Protein AF-A0A651GMP8-F1 (afdb_monomer)

Secondary structure (DSSP, 8-state):
--SSHHHHHHHHHTTS--HHHHHHHHHH-----------HHHHHHHHHHHHHHH---EE-----SSHHHHHHHHHHHHHHHHTS-TT-GGGGEEEEEEEGGG-S--SSHHHHHHSEEEEEEE-SS---

Solvent-accessible surface area (backbone atoms only — not comparable to full-atom values): 7621 Å² total; per-residue (Å²): 133,80,80,68,58,62,58,53,58,54,56,63,62,68,76,77,65,57,79,65,54,57,55,52,50,60,70,70,67,60,71,78,68,82,72,70,85,68,56,65,63,60,54,45,51,53,51,33,50,53,18,40,73,74,55,48,71,46,60,49,82,52,77,61,94,42,73,65,55,50,51,52,51,40,49,53,50,45,52,60,39,53,72,44,64,97,84,42,60,45,29,22,39,44,65,44,78,47,34,72,90,73,56,86,77,66,86,33,69,33,17,63,75,71,45,38,32,46,30,31,42,55,49,95,58,71,78,100

pLDDT: mean 82.98, std 19.85, range [44.12, 98.5]

Sequence (128 aa):
VALRDGLLDAIARLHSDTPGDYLASLRTQHPPAPAVPSDPLALGLELAAATADDRQQRALEYAAASLEELQELRKQLRDALADSQASSPLLHVRPWIWTHKTGGRPMTSAGAETGAEIRFSRYRKALY

Radius of gyration: 23.72 Å; Cα contacts (8 Å, |Δi|>4): 158; chains: 1; bounding box: 36×61×61 Å

Mean predicted aligned error: 12.74 Å

Foldseek 3Di:
DPPPVVVVVVVVVVPPDDPVVVVVVVVVPDPPDPPPPPPQLVVLVVQLLVCLVPQDKDWGQDQDPDPVVVVVSQVSNVVVLVPDDPPDSSLQKHWDKAFVVNDDDDPYPSCVVVRITIMIGGHPDGND

Structure (mmCIF, N/CA/C/O backbone):
data_AF-A0A651GMP8-F1
#
_entry.id   AF-A0A651GMP8-F1
#
loop_
_atom_site.group_PDB
_atom_site.id
_atom_site.type_symbol
_atom_site.label_atom_id
_atom_site.label_alt_id
_atom_site.label_comp_id
_atom_site.label_asym_id
_atom_site.label_entity_id
_atom_site.label_seq_id
_atom_site.pdbx_PDB_ins_code
_atom_site.Cartn_x
_atom_site.Cartn_y
_atom_site.Cartn_z
_atom_site.occupancy
_atom_site.B_iso_or_equiv
_atom_site.auth_seq_id
_atom_site.auth_comp_id
_atom_site.auth_asym_id
_atom_site.auth_atom_id
_atom_site.pdbx_PDB_model_num
ATOM 1 N N . VAL A 1 1 ? -14.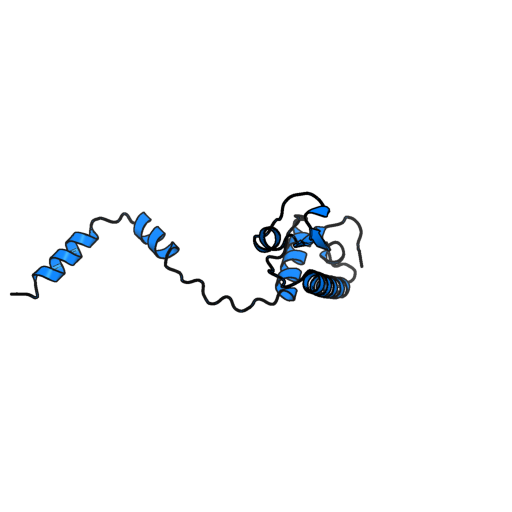915 -50.921 44.799 1.00 57.31 1 VAL A N 1
ATOM 2 C CA . VAL A 1 1 ? -16.182 -50.898 44.028 1.00 57.31 1 VAL A CA 1
ATOM 3 C C . VAL A 1 1 ? -16.395 -49.588 43.252 1.00 57.31 1 VAL A C 1
ATOM 5 O O . VAL A 1 1 ? -17.121 -49.630 42.285 1.00 57.31 1 VAL A O 1
ATOM 8 N N . ALA A 1 2 ? -15.693 -48.476 43.524 1.00 55.06 2 ALA A N 1
ATOM 9 C CA . ALA A 1 2 ? -15.927 -47.202 42.810 1.00 55.06 2 ALA A CA 1
ATOM 10 C C . ALA A 1 2 ? -15.030 -46.907 41.578 1.00 55.06 2 ALA A C 1
ATOM 12 O O . ALA A 1 2 ? -15.228 -45.903 40.908 1.00 55.06 2 ALA A O 1
ATOM 13 N N . LEU A 1 3 ? -14.028 -47.742 41.269 1.00 48.19 3 LEU A N 1
ATOM 14 C CA . LEU A 1 3 ? -13.032 -47.445 40.217 1.00 48.19 3 LEU A CA 1
ATOM 15 C C . LEU A 1 3 ? -13.336 -48.094 38.856 1.00 48.19 3 LEU A C 1
ATOM 17 O O . LEU A 1 3 ? -12.638 -47.834 37.882 1.00 48.19 3 LEU A O 1
ATOM 21 N N 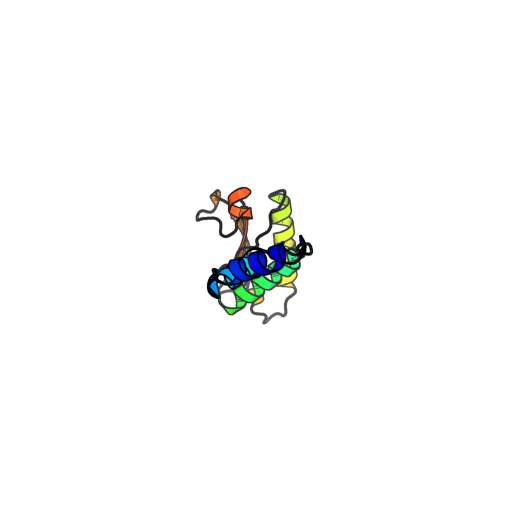. ARG A 1 4 ? -14.357 -48.956 38.788 1.00 45.91 4 ARG A N 1
ATOM 22 C CA . ARG A 1 4 ? -14.690 -49.732 37.583 1.00 45.91 4 ARG A CA 1
ATOM 23 C C . ARG A 1 4 ? -15.811 -49.102 36.748 1.00 45.91 4 ARG A C 1
ATOM 25 O O . ARG A 1 4 ? -15.876 -49.368 35.553 1.00 45.91 4 ARG A O 1
ATOM 32 N N . ASP A 1 5 ? -16.608 -48.220 37.350 1.00 51.41 5 ASP A N 1
ATOM 33 C CA . ASP A 1 5 ? -17.773 -47.608 36.698 1.00 51.41 5 ASP A CA 1
ATOM 34 C C . ASP A 1 5 ? -17.396 -46.399 35.826 1.00 51.41 5 ASP A C 1
ATOM 36 O O . ASP A 1 5 ? -17.966 -46.211 34.757 1.00 51.41 5 ASP A O 1
ATOM 40 N N . GLY A 1 6 ? -16.359 -45.634 36.191 1.00 48.09 6 GLY A N 1
ATOM 41 C CA . GLY A 1 6 ? -15.928 -44.468 35.402 1.00 48.09 6 GLY A CA 1
ATOM 42 C C . GLY A 1 6 ? -15.267 -44.812 34.059 1.00 48.09 6 GLY A C 1
ATOM 43 O O . GLY A 1 6 ? -15.346 -44.033 33.112 1.00 48.09 6 GLY A O 1
ATOM 44 N N . LEU A 1 7 ? -14.636 -45.987 33.949 1.00 50.16 7 LEU A N 1
ATOM 45 C CA . LEU A 1 7 ? -13.969 -46.420 32.715 1.00 50.16 7 LEU A CA 1
ATOM 46 C C . LEU A 1 7 ? -14.979 -46.898 31.660 1.00 50.16 7 LEU A C 1
ATOM 48 O O . LEU A 1 7 ? -14.789 -46.652 30.472 1.00 50.16 7 LEU A O 1
ATOM 52 N N . LEU A 1 8 ? -16.067 -47.546 32.086 1.00 50.53 8 LEU A N 1
ATOM 53 C CA . LEU A 1 8 ? -17.131 -47.985 31.180 1.00 50.53 8 LEU A CA 1
ATOM 54 C C . LEU A 1 8 ? -17.975 -46.802 30.684 1.00 50.53 8 LEU A C 1
ATOM 56 O O . LEU A 1 8 ? -18.337 -46.779 29.510 1.00 50.53 8 LEU A O 1
ATOM 60 N N . ASP A 1 9 ? -18.179 -45.780 31.520 1.00 49.91 9 ASP A N 1
ATOM 61 C CA . ASP A 1 9 ? -18.858 -44.535 31.130 1.00 49.91 9 ASP A CA 1
ATOM 62 C C . ASP A 1 9 ? -18.030 -43.712 30.116 1.00 49.91 9 ASP A C 1
ATOM 64 O O . ASP A 1 9 ? -18.572 -43.087 29.203 1.00 49.91 9 ASP A O 1
ATOM 68 N N . ALA A 1 10 ? -16.694 -43.773 30.208 1.00 48.97 10 ALA A N 1
ATOM 69 C CA . ALA A 1 10 ? -15.785 -43.168 29.233 1.00 48.97 10 ALA A CA 1
ATOM 70 C C . ALA A 1 10 ? -15.769 -43.916 27.883 1.00 48.97 10 ALA A C 1
ATOM 72 O O . ALA A 1 10 ? -15.716 -43.284 26.830 1.00 48.97 10 ALA A O 1
ATOM 73 N N . ILE A 1 11 ? -15.866 -45.251 27.897 1.00 51.56 11 ILE A N 1
ATOM 74 C CA . ILE A 1 11 ? -15.925 -46.078 26.676 1.00 51.56 11 ILE A CA 1
ATOM 75 C C . ILE A 1 11 ? -17.293 -45.952 25.980 1.00 51.56 11 ILE A C 1
ATOM 77 O O . ILE A 1 11 ? -17.359 -45.967 24.750 1.00 51.56 11 ILE A O 1
ATOM 81 N N . ALA A 1 12 ? -18.377 -45.761 26.739 1.00 49.97 12 ALA A N 1
ATOM 82 C CA . ALA A 1 12 ? -19.710 -45.515 26.187 1.00 49.97 12 ALA A CA 1
ATOM 83 C C . AL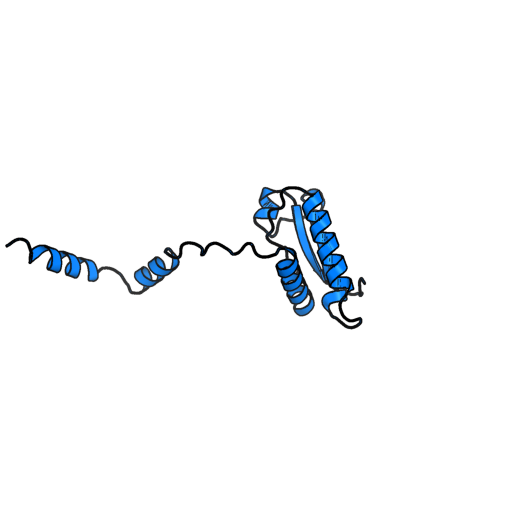A A 1 12 ? -19.804 -44.167 25.443 1.00 49.97 12 ALA A C 1
ATOM 85 O O . ALA A 1 12 ? -20.490 -44.073 24.427 1.00 49.97 12 ALA A O 1
ATOM 86 N N . ARG A 1 13 ? -19.063 -43.140 25.886 1.00 49.69 13 ARG A N 1
ATOM 87 C CA . ARG A 1 13 ? -18.995 -41.827 25.212 1.00 49.69 13 ARG A CA 1
ATOM 88 C C . ARG A 1 13 ? -18.147 -41.820 23.937 1.00 49.69 13 ARG A C 1
ATOM 90 O O . ARG A 1 13 ? -18.328 -40.947 23.102 1.00 49.69 13 ARG A O 1
ATOM 97 N N . LEU A 1 14 ? -17.275 -42.810 23.749 1.00 49.69 14 LEU A N 1
ATOM 98 C CA . LEU A 1 14 ? -16.401 -42.934 22.573 1.00 49.69 14 LEU A CA 1
ATOM 99 C C . LEU A 1 14 ? -17.100 -43.478 21.312 1.00 49.69 14 LEU A C 1
ATOM 101 O O . LEU A 1 14 ? -16.474 -43.535 20.259 1.00 49.69 14 LEU A O 1
ATOM 105 N N . HIS A 1 15 ? -18.377 -43.866 21.392 1.00 55.03 15 HIS A N 1
ATOM 106 C CA . HIS A 1 15 ? -19.125 -44.445 20.264 1.00 55.03 15 HIS A CA 1
ATOM 107 C C . HIS A 1 15 ? -20.120 -43.491 19.583 1.00 55.03 15 HIS A C 1
ATOM 109 O O . HIS A 1 15 ? -20.946 -43.952 18.799 1.00 55.03 15 HIS A O 1
ATOM 115 N N . SER A 1 16 ? -20.068 -42.183 19.858 1.00 54.34 16 SER A N 1
ATOM 116 C CA . SER A 1 16 ? -21.065 -41.234 19.323 1.00 54.34 16 SER A CA 1
ATOM 117 C C . SER A 1 16 ? -20.511 -40.069 18.507 1.00 54.34 16 SER A C 1
ATOM 119 O O . SER A 1 16 ? -21.294 -39.197 18.159 1.00 54.34 16 SER A O 1
ATOM 121 N N . ASP A 1 17 ? -19.228 -40.064 18.143 1.00 51.12 17 ASP A N 1
ATOM 122 C CA . ASP A 1 17 ? -18.678 -39.009 17.290 1.00 51.12 17 ASP A CA 1
ATOM 123 C C . ASP A 1 17 ? -18.204 -39.610 15.972 1.00 51.12 17 ASP A C 1
ATOM 125 O O . ASP A 1 17 ? -17.309 -40.460 15.917 1.00 51.12 17 ASP A O 1
ATOM 129 N N . THR A 1 18 ? -18.827 -39.178 14.878 1.00 61.78 18 THR A N 1
ATOM 130 C CA . THR A 1 18 ? -18.306 -39.488 13.552 1.00 61.78 18 THR A CA 1
ATOM 131 C C . THR A 1 18 ? -16.889 -38.916 13.413 1.00 61.78 18 THR A C 1
ATOM 133 O O . THR A 1 18 ? -16.597 -37.861 13.977 1.00 61.78 18 THR A O 1
ATOM 136 N N . PRO A 1 19 ? -15.990 -39.521 12.608 1.00 55.44 19 PRO A N 1
ATOM 137 C CA . PRO A 1 19 ? -14.657 -38.958 12.352 1.00 55.44 19 PRO A CA 1
ATOM 138 C C . PRO A 1 19 ? -14.680 -37.483 11.893 1.00 55.44 19 PRO A C 1
ATOM 140 O O . PRO A 1 19 ? -13.699 -36.761 12.066 1.00 55.44 19 PRO A O 1
ATOM 143 N N . GLY A 1 20 ? -15.809 -37.022 11.337 1.00 56.44 20 GLY A N 1
ATOM 144 C CA . GLY A 1 20 ? -16.056 -35.623 10.987 1.00 56.44 20 GLY A CA 1
ATOM 145 C C . GLY A 1 20 ? -16.150 -34.666 12.183 1.00 56.44 20 GLY A C 1
ATOM 146 O O . GLY A 1 20 ? -15.635 -33.553 12.090 1.00 56.44 20 GLY A O 1
ATOM 147 N N . ASP A 1 21 ? -16.714 -35.093 13.314 1.00 57.34 21 ASP A N 1
ATOM 148 C CA . ASP A 1 21 ? -16.908 -34.242 14.500 1.00 57.34 21 ASP A CA 1
ATOM 149 C C . ASP A 1 21 ? -15.601 -34.029 15.269 1.00 57.34 21 ASP A C 1
ATOM 151 O O . ASP A 1 21 ? -15.338 -32.945 15.798 1.00 57.34 21 ASP A O 1
ATOM 155 N N . TYR A 1 22 ? -14.711 -35.024 15.234 1.00 54.84 22 TYR A N 1
ATOM 156 C CA . TYR A 1 22 ? -13.356 -34.905 15.770 1.00 54.84 22 TYR A CA 1
ATOM 157 C C . TYR A 1 22 ? -12.509 -33.904 14.963 1.00 54.84 22 TYR A C 1
ATOM 159 O O . TYR A 1 22 ? -11.831 -33.051 15.540 1.00 54.84 22 TYR A O 1
ATOM 167 N N . LEU A 1 23 ? -12.600 -33.925 13.626 1.00 57.00 23 LEU A N 1
ATOM 168 C CA . LEU A 1 23 ? -11.918 -32.946 12.766 1.00 57.00 23 LEU A CA 1
ATOM 169 C C . LEU A 1 23 ? -12.511 -31.532 12.889 1.00 57.00 23 LEU A C 1
ATOM 171 O O . LEU A 1 23 ? -11.766 -30.550 12.844 1.00 57.00 23 LEU A O 1
ATOM 175 N N . ALA A 1 24 ? -13.828 -31.411 13.081 1.00 55.12 24 ALA A N 1
ATOM 176 C CA . ALA A 1 24 ? -14.477 -30.132 13.364 1.00 55.12 24 ALA A CA 1
ATOM 177 C C . ALA A 1 24 ? -14.033 -29.565 14.725 1.00 55.12 24 ALA A C 1
ATOM 179 O O . ALA A 1 24 ? -13.710 -28.380 14.832 1.00 55.12 24 ALA A O 1
ATOM 180 N N . SER A 1 25 ? -13.907 -30.416 15.744 1.00 54.44 25 SER A N 1
ATOM 181 C CA . SER A 1 25 ? -13.436 -30.023 17.077 1.00 54.44 25 SER A CA 1
ATOM 182 C C . SER A 1 25 ? -11.964 -29.590 17.074 1.00 54.44 25 SER A C 1
ATOM 184 O O . SER A 1 25 ? -11.631 -28.568 17.674 1.00 54.44 25 SER A O 1
ATOM 186 N N . LEU A 1 26 ? -11.094 -30.272 16.316 1.00 55.41 26 LEU A N 1
ATOM 187 C CA . LEU A 1 26 ? -9.693 -29.859 16.133 1.00 55.41 26 LEU A CA 1
ATOM 188 C C . LEU A 1 26 ? -9.551 -28.522 15.387 1.00 55.41 26 LEU A C 1
ATOM 190 O O . LEU A 1 26 ? -8.637 -27.754 15.679 1.00 55.41 26 LEU A O 1
ATOM 194 N N . ARG A 1 27 ? -10.468 -28.200 14.465 1.00 57.66 27 ARG A N 1
ATOM 195 C CA . ARG A 1 27 ? -10.522 -26.878 13.812 1.00 57.66 27 ARG A CA 1
ATOM 196 C C . ARG A 1 27 ? -10.955 -25.754 14.751 1.00 57.66 27 ARG A C 1
ATOM 198 O O . ARG A 1 27 ? -10.585 -24.609 14.519 1.00 57.66 27 ARG A O 1
ATOM 205 N N . THR A 1 28 ? -11.725 -26.071 15.789 1.00 54.25 28 THR A N 1
ATOM 206 C CA . THR A 1 28 ? -12.327 -25.073 16.687 1.00 54.25 28 THR A CA 1
ATOM 207 C C . THR A 1 28 ? -11.462 -24.802 17.928 1.00 54.25 28 THR A C 1
ATOM 209 O O . THR A 1 28 ? -11.658 -23.800 18.607 1.00 54.25 28 THR A O 1
ATOM 212 N N . GLN A 1 29 ? -10.480 -25.664 18.219 1.00 46.22 29 GLN A N 1
ATOM 213 C CA . GLN A 1 29 ? -9.628 -25.587 19.416 1.00 46.22 29 GLN A CA 1
ATOM 214 C C . GLN A 1 29 ? -8.187 -25.129 19.158 1.00 46.22 29 GLN A C 1
ATOM 216 O O . GLN A 1 29 ? -7.329 -25.312 20.019 1.00 46.22 29 GLN A O 1
ATOM 221 N N . HIS A 1 30 ? -7.893 -24.500 18.020 1.00 44.12 30 HIS A N 1
ATOM 222 C CA . HIS A 1 30 ? -6.664 -23.718 17.934 1.00 44.12 30 HIS A CA 1
ATOM 223 C C . HIS A 1 30 ? -6.943 -22.352 18.580 1.00 44.12 30 HIS A C 1
ATOM 225 O O . HIS A 1 30 ? -7.645 -21.545 17.965 1.00 44.12 30 HIS A O 1
ATOM 231 N N . PRO A 1 31 ? -6.450 -22.047 19.799 1.00 54.44 31 PRO A N 1
ATOM 232 C CA . PRO A 1 31 ? -6.299 -20.643 20.158 1.00 54.44 31 PRO A CA 1
ATOM 233 C C . PRO A 1 31 ? -5.489 -20.002 19.024 1.00 54.44 31 PRO A C 1
ATOM 235 O O . PRO A 1 31 ? -4.537 -20.642 18.564 1.00 54.44 31 PRO A O 1
ATOM 238 N N . PRO A 1 32 ? -5.844 -18.807 18.512 1.00 54.06 32 PRO A N 1
ATOM 239 C CA . PRO A 1 32 ? -4.934 -18.127 17.609 1.00 54.06 32 PRO A CA 1
ATOM 240 C C . PRO A 1 32 ? -3.597 -18.074 18.343 1.00 54.06 32 PRO A C 1
ATOM 242 O O . PRO A 1 32 ? -3.521 -17.546 19.458 1.00 54.06 32 PRO A O 1
ATOM 245 N N . ALA A 1 33 ? -2.564 -18.701 17.768 1.00 50.06 33 ALA A N 1
ATOM 246 C CA . ALA A 1 33 ? -1.202 -18.448 18.205 1.00 50.06 33 ALA A CA 1
ATOM 247 C C . ALA A 1 33 ? -1.084 -16.924 18.341 1.00 50.06 33 ALA A C 1
ATOM 249 O O . ALA A 1 33 ? -1.630 -16.237 17.469 1.00 50.06 33 ALA A O 1
ATOM 250 N N . PRO A 1 34 ? -0.487 -16.379 19.420 1.00 45.38 34 PRO A N 1
ATOM 251 C CA . PRO A 1 34 ? -0.326 -14.938 19.528 1.00 45.38 34 PRO A CA 1
ATOM 252 C C . PRO A 1 34 ? 0.329 -14.493 18.229 1.00 45.38 34 PRO A C 1
ATOM 254 O O . PRO A 1 34 ? 1.453 -14.907 17.937 1.00 45.38 34 PRO A O 1
ATOM 257 N N . ALA A 1 35 ? -0.435 -13.781 17.395 1.00 53.62 35 ALA A N 1
ATOM 258 C CA . ALA A 1 35 ? 0.055 -13.321 16.118 1.00 53.62 35 ALA A CA 1
ATOM 259 C C . ALA A 1 35 ? 1.273 -12.484 16.476 1.00 53.62 35 ALA A C 1
ATOM 261 O O . ALA A 1 35 ? 1.146 -11.474 17.171 1.00 53.62 35 ALA A O 1
ATOM 262 N N . VAL A 1 36 ? 2.462 -12.953 16.094 1.00 49.94 36 VAL A N 1
ATOM 263 C CA . VAL A 1 36 ? 3.637 -12.089 16.094 1.00 49.94 36 VAL A CA 1
ATOM 264 C C . VAL A 1 36 ? 3.163 -10.817 15.397 1.00 49.94 36 VAL A C 1
ATOM 266 O O . VAL A 1 36 ? 2.583 -10.961 14.312 1.00 49.94 36 VAL A O 1
ATOM 269 N N . PRO A 1 37 ? 3.292 -9.622 16.012 1.00 55.44 37 PRO A N 1
ATOM 270 C CA . PRO A 1 37 ? 2.888 -8.387 15.363 1.00 55.44 37 PRO A CA 1
ATOM 271 C C . PRO A 1 37 ? 3.618 -8.354 14.031 1.00 55.44 37 PRO A C 1
ATOM 273 O O . PRO A 1 37 ? 4.841 -8.234 13.980 1.00 55.44 37 PRO A O 1
ATOM 276 N N . SER A 1 38 ? 2.880 -8.642 12.969 1.00 74.00 38 SER A N 1
ATOM 277 C CA . SER A 1 38 ? 3.471 -8.824 11.659 1.00 74.00 38 SER A CA 1
ATOM 278 C C . SER A 1 38 ? 3.739 -7.423 11.151 1.00 74.00 38 SER A C 1
ATOM 280 O O . SER A 1 38 ? 2.823 -6.600 11.135 1.00 74.00 38 SER A O 1
ATOM 282 N N . ASP A 1 39 ? 5.001 -7.134 10.836 1.00 92.38 39 ASP A N 1
ATOM 283 C CA . ASP A 1 39 ? 5.420 -5.820 10.359 1.00 92.38 39 ASP A CA 1
ATOM 284 C C . ASP A 1 39 ? 4.538 -5.415 9.162 1.00 92.38 39 ASP A C 1
ATOM 286 O O . ASP A 1 39 ? 4.567 -6.089 8.122 1.00 92.38 39 ASP A O 1
ATOM 290 N N . PRO A 1 40 ? 3.717 -4.355 9.291 1.00 95.12 40 PRO A N 1
ATOM 291 C CA . PRO A 1 40 ? 2.769 -3.976 8.252 1.00 95.12 40 PRO A CA 1
ATOM 292 C C . PRO A 1 40 ? 3.468 -3.571 6.952 1.00 95.12 40 PRO A C 1
ATOM 294 O O . PRO A 1 40 ? 2.884 -3.720 5.875 1.00 95.12 40 PRO A O 1
ATOM 297 N N . LEU A 1 41 ? 4.719 -3.101 7.028 1.00 96.69 41 LEU A N 1
ATOM 298 C CA . LEU A 1 41 ? 5.522 -2.809 5.847 1.00 96.69 41 LEU A CA 1
ATOM 299 C C . LEU A 1 41 ? 5.862 -4.101 5.095 1.00 96.69 41 LEU A C 1
ATOM 301 O O . LEU A 1 41 ? 5.607 -4.188 3.893 1.00 96.69 41 LEU A O 1
ATOM 305 N N . ALA A 1 42 ? 6.370 -5.116 5.798 1.00 96.00 42 ALA A N 1
ATOM 306 C CA . ALA A 1 42 ? 6.697 -6.416 5.214 1.00 96.00 42 ALA A CA 1
ATOM 307 C C . ALA A 1 42 ? 5.469 -7.083 4.571 1.00 96.00 42 ALA A C 1
ATOM 309 O O . ALA A 1 42 ? 5.513 -7.452 3.396 1.00 96.00 42 ALA A O 1
ATOM 310 N N . LEU A 1 43 ? 4.340 -7.139 5.288 1.00 96.69 43 LEU A N 1
ATOM 311 C CA . LEU A 1 43 ? 3.083 -7.673 4.750 1.00 96.69 43 LEU A CA 1
ATOM 312 C C . LEU A 1 43 ? 2.603 -6.894 3.518 1.00 96.69 43 LEU A C 1
ATOM 314 O O . LEU A 1 43 ? 2.138 -7.476 2.536 1.00 96.69 43 LEU A O 1
ATOM 318 N N . GLY A 1 44 ? 2.722 -5.566 3.536 1.00 97.25 44 GLY A N 1
ATOM 319 C CA . GLY A 1 44 ? 2.364 -4.743 2.387 1.00 97.25 44 GLY A CA 1
ATOM 320 C C . GLY A 1 44 ? 3.234 -5.027 1.157 1.00 97.25 44 GLY A C 1
ATOM 321 O O . GLY A 1 44 ? 2.716 -5.055 0.040 1.00 97.25 44 GLY A O 1
ATOM 322 N N . LEU A 1 45 ? 4.530 -5.295 1.341 1.00 97.56 45 LEU A N 1
ATOM 323 C CA . LEU A 1 45 ? 5.432 -5.683 0.251 1.00 97.56 45 LEU A CA 1
ATOM 324 C C . LEU A 1 45 ? 5.094 -7.068 -0.318 1.00 97.56 45 LEU A C 1
ATOM 326 O O . LEU A 1 45 ? 5.112 -7.241 -1.539 1.00 97.56 45 LEU A O 1
ATOM 330 N N . GLU A 1 46 ? 4.702 -8.028 0.523 1.00 97.62 46 GLU A N 1
ATOM 331 C CA . GLU A 1 46 ? 4.210 -9.337 0.071 1.00 97.62 46 GLU A CA 1
ATOM 332 C C . GLU A 1 46 ? 2.940 -9.202 -0.784 1.00 97.62 46 GLU A C 1
ATOM 334 O O . GLU A 1 46 ? 2.843 -9.773 -1.876 1.00 97.62 46 GLU A O 1
ATOM 339 N N . LEU A 1 47 ? 1.980 -8.380 -0.344 1.00 98.12 47 LEU A N 1
ATOM 340 C CA . LEU A 1 47 ? 0.766 -8.098 -1.115 1.00 98.12 47 LEU A CA 1
ATOM 341 C C . LEU A 1 47 ? 1.076 -7.375 -2.428 1.00 98.12 47 LEU A C 1
ATOM 343 O O . LEU A 1 47 ? 0.421 -7.641 -3.443 1.00 98.12 47 LEU A O 1
ATOM 347 N N . ALA A 1 48 ? 2.064 -6.479 -2.435 1.00 98.06 48 ALA A N 1
ATOM 348 C CA . ALA A 1 48 ? 2.510 -5.810 -3.648 1.00 98.06 48 ALA A CA 1
ATOM 349 C C . ALA A 1 48 ? 3.125 -6.804 -4.643 1.00 98.06 48 ALA A C 1
ATOM 351 O O . ALA A 1 48 ? 2.778 -6.758 -5.823 1.00 98.06 48 ALA A O 1
ATOM 352 N N . ALA A 1 49 ? 3.953 -7.743 -4.178 1.00 97.56 49 ALA A N 1
ATOM 353 C CA . ALA A 1 49 ? 4.516 -8.803 -5.012 1.00 97.56 49 ALA A CA 1
ATOM 354 C C . ALA A 1 49 ? 3.426 -9.697 -5.617 1.00 97.56 49 ALA A C 1
ATOM 356 O O . ALA A 1 49 ? 3.399 -9.892 -6.833 1.00 97.56 49 ALA A O 1
ATOM 357 N N . ALA A 1 50 ? 2.464 -10.145 -4.806 1.00 97.69 50 ALA A N 1
ATOM 358 C CA . ALA A 1 50 ? 1.332 -10.932 -5.294 1.00 97.69 50 ALA A CA 1
ATOM 359 C C . ALA A 1 50 ? 0.487 -10.152 -6.322 1.00 97.69 50 ALA A C 1
ATOM 361 O O . ALA A 1 50 ? 0.105 -10.690 -7.357 1.00 97.69 50 ALA A O 1
ATOM 362 N N . THR A 1 51 ? 0.254 -8.858 -6.079 1.00 98.19 51 THR A N 1
ATOM 363 C CA . THR A 1 51 ? -0.463 -7.961 -7.006 1.00 98.19 51 THR A CA 1
ATOM 364 C C . THR A 1 51 ? 0.304 -7.738 -8.310 1.00 98.19 51 THR A C 1
ATOM 366 O O . THR A 1 51 ? -0.301 -7.568 -9.371 1.00 98.19 51 THR A O 1
ATOM 369 N N . ALA A 1 52 ? 1.636 -7.706 -8.262 1.00 97.19 52 ALA A N 1
ATOM 370 C CA . ALA A 1 52 ? 2.469 -7.557 -9.447 1.00 97.19 52 ALA A CA 1
ATOM 371 C C . ALA A 1 52 ? 2.360 -8.782 -10.369 1.00 97.19 52 ALA A C 1
ATOM 373 O O . ALA A 1 52 ? 2.295 -8.608 -11.593 1.00 97.19 52 ALA A O 1
ATOM 374 N N . ASP A 1 53 ? 2.300 -9.972 -9.764 1.00 97.12 53 ASP A N 1
ATOM 375 C CA . ASP A 1 53 ? 2.230 -11.275 -10.424 1.00 97.12 53 ASP A CA 1
ATOM 376 C C . ASP A 1 53 ? 0.866 -11.513 -11.094 1.00 97.12 53 ASP A C 1
ATOM 378 O O . ASP A 1 53 ? 0.763 -11.576 -12.323 1.00 97.12 53 ASP A O 1
ATOM 382 N N . ASP A 1 54 ? -0.212 -11.534 -10.307 1.00 97.62 54 ASP A N 1
ATOM 383 C CA . ASP A 1 54 ? -1.539 -11.931 -10.796 1.00 97.62 54 ASP A CA 1
ATOM 384 C C . ASP A 1 54 ? -2.435 -10.761 -11.231 1.00 97.62 54 ASP A C 1
ATOM 386 O O . ASP A 1 54 ? -3.510 -10.958 -11.808 1.00 97.62 54 ASP A O 1
ATOM 390 N N . ARG A 1 55 ? -1.974 -9.525 -11.001 1.00 97.38 55 ARG A N 1
ATOM 391 C CA . ARG A 1 55 ? -2.661 -8.270 -11.350 1.00 97.38 55 ARG A CA 1
ATOM 392 C C . ARG A 1 55 ? -3.980 -8.042 -10.608 1.00 97.38 55 ARG A C 1
ATOM 394 O O . ARG A 1 55 ? -4.716 -7.125 -10.981 1.00 97.38 55 ARG A O 1
ATOM 401 N N . GLN A 1 56 ? -4.276 -8.825 -9.575 1.00 98.00 56 GLN A N 1
ATOM 402 C CA . GLN A 1 56 ? -5.465 -8.667 -8.748 1.00 98.00 56 GLN A CA 1
ATOM 403 C C . GLN A 1 56 ? -5.233 -7.617 -7.673 1.00 98.00 56 GLN A C 1
ATOM 405 O O . GLN A 1 56 ? -4.198 -7.591 -7.007 1.00 98.00 56 GLN A O 1
ATOM 410 N N . GLN A 1 57 ? -6.227 -6.750 -7.491 1.00 97.69 57 GLN A N 1
ATOM 411 C CA . GLN A 1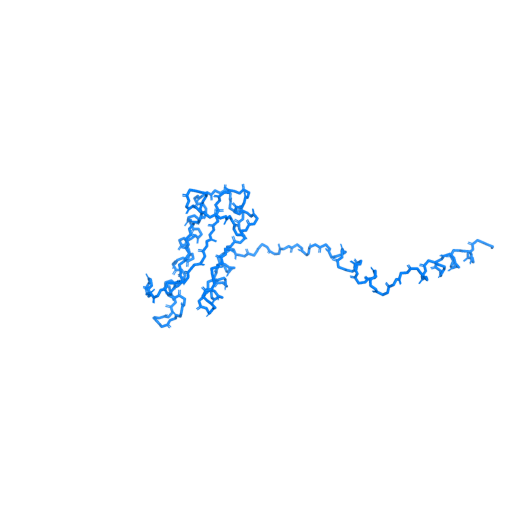 57 ? -6.194 -5.767 -6.420 1.00 97.69 57 GLN A CA 1
ATOM 412 C C . GLN A 1 57 ? -6.261 -6.465 -5.061 1.00 97.69 57 GLN A C 1
ATOM 414 O O . GLN A 1 57 ? -7.059 -7.381 -4.867 1.00 97.69 57 GLN A O 1
ATOM 419 N N . ARG A 1 58 ? -5.458 -5.987 -4.110 1.00 98.19 58 ARG A N 1
ATOM 420 C CA . ARG A 1 58 ? -5.429 -6.467 -2.722 1.00 98.19 58 ARG A CA 1
ATOM 421 C C . ARG A 1 58 ? -5.497 -5.303 -1.752 1.00 98.19 58 ARG A C 1
ATOM 423 O O . ARG A 1 58 ? -5.226 -4.165 -2.133 1.00 98.19 58 ARG A O 1
ATOM 430 N N . ALA A 1 59 ? -5.841 -5.592 -0.507 1.00 98.00 59 ALA A N 1
ATOM 431 C CA . ALA A 1 59 ? -5.836 -4.622 0.574 1.00 98.00 59 ALA A CA 1
ATOM 432 C C . ALA A 1 59 ? -5.093 -5.192 1.782 1.00 98.00 59 ALA A C 1
ATOM 434 O O . ALA A 1 59 ? -5.122 -6.401 2.010 1.00 98.00 59 ALA A O 1
ATOM 435 N N . LEU A 1 60 ? -4.398 -4.320 2.507 1.00 97.56 60 LEU A N 1
ATOM 436 C CA . LEU A 1 60 ? -3.675 -4.678 3.720 1.00 97.56 60 LEU A CA 1
ATOM 437 C C . LEU A 1 60 ? -4.642 -4.684 4.907 1.00 97.56 60 LEU A C 1
ATOM 439 O O . LEU A 1 60 ? -5.282 -3.670 5.188 1.00 97.56 60 LEU A O 1
ATOM 443 N N . GLU A 1 61 ? -4.734 -5.818 5.601 1.00 96.19 61 GLU A N 1
ATOM 444 C CA . GLU A 1 61 ? -5.453 -5.928 6.874 1.00 96.19 61 GLU A CA 1
ATOM 445 C C . GLU A 1 61 ? -4.608 -5.257 7.965 1.00 96.19 61 GLU A C 1
ATOM 447 O O . GLU A 1 61 ? -3.740 -5.877 8.576 1.00 96.19 61 GLU A O 1
ATOM 452 N N . TYR A 1 62 ? -4.806 -3.949 8.133 1.00 94.94 62 TYR A N 1
ATOM 453 C CA . TYR A 1 62 ? -4.085 -3.126 9.097 1.00 94.94 62 TYR A CA 1
ATOM 454 C C . TYR A 1 62 ? -5.022 -2.118 9.759 1.00 94.94 62 TYR A C 1
ATOM 456 O O . TYR A 1 62 ? -5.500 -1.177 9.121 1.00 94.94 62 TYR A O 1
ATOM 464 N N . ALA A 1 63 ? -5.265 -2.316 11.054 1.00 93.31 63 ALA A N 1
ATOM 465 C CA . ALA A 1 63 ? -6.079 -1.440 11.887 1.00 93.31 63 ALA A CA 1
ATOM 466 C C . ALA A 1 63 ? -5.253 -0.243 12.385 1.00 93.31 63 ALA A C 1
ATOM 468 O O . ALA A 1 63 ? -4.860 -0.183 13.548 1.00 93.31 63 ALA A O 1
ATOM 469 N N . ALA A 1 64 ? -4.967 0.700 11.486 1.00 91.81 64 ALA A N 1
ATOM 470 C CA . ALA A 1 64 ? -4.303 1.947 11.854 1.00 91.81 64 ALA A CA 1
ATOM 471 C C . ALA A 1 64 ? -5.148 2.747 12.857 1.00 91.81 64 ALA A C 1
ATOM 473 O O . ALA A 1 64 ? -6.368 2.855 12.717 1.00 91.81 64 ALA A O 1
ATOM 474 N N . ALA A 1 65 ? -4.491 3.387 13.821 1.00 91.81 65 ALA A N 1
ATOM 475 C CA . ALA A 1 65 ? -5.132 4.278 14.780 1.00 91.81 65 ALA A CA 1
ATOM 476 C C . ALA A 1 65 ? -5.585 5.599 14.136 1.00 91.81 65 ALA A C 1
ATOM 478 O O . ALA A 1 65 ? -6.422 6.313 14.693 1.00 91.81 65 ALA A O 1
ATOM 479 N N . SER A 1 66 ? -5.028 5.958 12.973 1.00 94.00 66 SER A N 1
ATOM 480 C CA . SER A 1 66 ? -5.363 7.199 12.276 1.00 94.00 66 SER A CA 1
ATOM 481 C C . SER A 1 66 ? -5.133 7.138 10.762 1.00 94.00 66 SER A C 1
ATOM 483 O O . SER A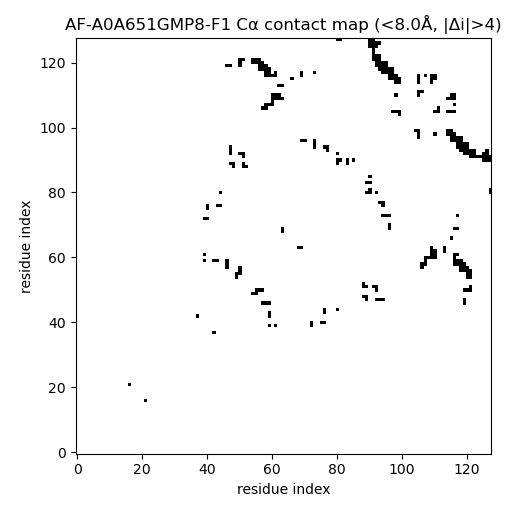 1 66 ? -4.379 6.317 10.239 1.00 94.00 66 SER A O 1
ATOM 485 N N . LEU A 1 67 ? -5.745 8.081 10.037 1.00 95.00 67 LEU A N 1
ATOM 486 C CA . LEU A 1 67 ? -5.477 8.272 8.608 1.00 95.00 67 LEU A CA 1
ATOM 487 C C . LEU A 1 67 ? -4.032 8.730 8.344 1.00 95.00 67 LEU A C 1
ATOM 489 O O . LEU A 1 67 ? -3.477 8.416 7.294 1.00 95.00 67 LEU A O 1
ATOM 493 N N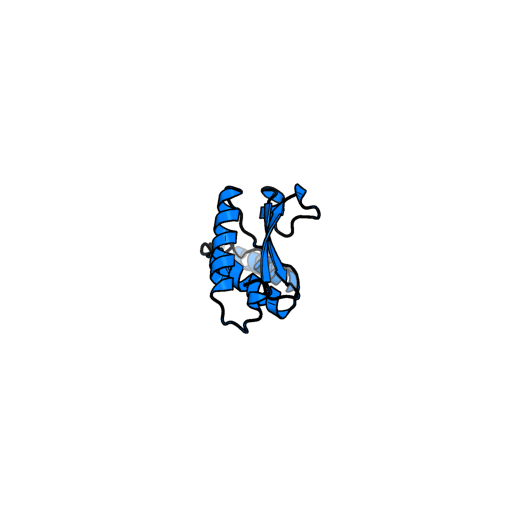 . GLU A 1 68 ? -3.432 9.477 9.272 1.00 97.06 68 GLU A N 1
ATOM 494 C CA . GLU A 1 68 ? -2.038 9.922 9.178 1.00 97.06 68 GLU A CA 1
ATOM 495 C C . GLU A 1 68 ? -1.077 8.733 9.199 1.00 97.06 68 GLU A C 1
ATOM 497 O O . GLU A 1 68 ? -0.191 8.633 8.354 1.00 97.06 68 GLU A O 1
ATOM 502 N N . GLU A 1 69 ? -1.327 7.770 10.079 1.00 96.00 69 GLU A N 1
ATOM 503 C CA . GLU A 1 69 ? -0.569 6.526 10.144 1.00 96.00 69 GLU A CA 1
ATOM 504 C C . GLU A 1 69 ? -0.682 5.710 8.846 1.00 96.00 69 GLU A C 1
ATOM 506 O O . GLU A 1 69 ? 0.331 5.250 8.318 1.00 96.00 69 GLU A O 1
ATOM 511 N N . LEU A 1 70 ? -1.881 5.607 8.249 1.00 96.81 70 LEU A N 1
ATOM 512 C CA . LEU A 1 70 ? -2.034 4.987 6.923 1.00 96.81 70 LEU A CA 1
ATOM 513 C C . LEU A 1 70 ? -1.263 5.744 5.834 1.00 96.81 70 LEU A C 1
ATOM 515 O O . LEU A 1 70 ? -0.734 5.122 4.911 1.00 96.81 70 LEU A O 1
ATOM 519 N N . GLN A 1 71 ? -1.210 7.078 5.895 1.00 98.12 71 GLN A N 1
ATOM 520 C CA . GLN A 1 71 ? -0.449 7.881 4.932 1.00 98.12 71 GLN A CA 1
ATOM 521 C C . GLN A 1 71 ? 1.051 7.646 5.059 1.00 98.12 71 GLN A C 1
ATOM 523 O O . GLN A 1 71 ? 1.725 7.527 4.031 1.00 98.12 71 GLN A O 1
ATOM 528 N N . GLU A 1 72 ? 1.555 7.555 6.285 1.00 98.19 72 GLU A N 1
ATOM 529 C CA . GLU A 1 72 ? 2.963 7.290 6.552 1.00 98.19 72 GLU A CA 1
ATOM 530 C C . GLU A 1 72 ? 3.343 5.870 6.114 1.00 98.19 72 GLU A C 1
ATOM 532 O O . GLU A 1 72 ? 4.282 5.701 5.337 1.00 98.19 72 GLU A O 1
ATOM 537 N N . LEU A 1 73 ? 2.537 4.860 6.452 1.00 98.00 73 LEU A N 1
ATOM 538 C CA . LEU A 1 73 ? 2.747 3.494 5.967 1.00 98.00 73 LEU A CA 1
ATOM 539 C C . LEU A 1 73 ? 2.683 3.412 4.431 1.00 98.00 73 LEU A C 1
ATOM 541 O O . LEU A 1 73 ? 3.536 2.792 3.798 1.00 98.00 73 LEU A O 1
ATOM 545 N N . ARG A 1 74 ? 1.721 4.091 3.789 1.00 98.38 74 ARG A N 1
ATOM 546 C CA . ARG A 1 74 ? 1.644 4.176 2.318 1.00 98.38 74 ARG A CA 1
ATOM 547 C C . ARG A 1 74 ? 2.908 4.799 1.722 1.00 98.38 74 ARG A C 1
ATOM 549 O O . ARG A 1 74 ? 3.338 4.379 0.647 1.00 98.38 74 ARG A O 1
ATOM 556 N N . LYS A 1 75 ? 3.464 5.830 2.363 1.00 98.44 75 LYS A N 1
ATOM 557 C CA . LYS A 1 75 ? 4.696 6.492 1.926 1.00 98.44 75 LYS A CA 1
ATOM 558 C C . LYS A 1 75 ? 5.886 5.537 2.032 1.00 98.44 75 LYS A C 1
ATOM 560 O O . LYS A 1 75 ? 6.591 5.388 1.042 1.00 98.44 75 LYS A O 1
ATOM 565 N N . GLN A 1 76 ? 6.037 4.833 3.151 1.00 98.31 76 GLN A N 1
ATOM 566 C CA . GLN A 1 76 ? 7.087 3.824 3.332 1.00 98.31 76 GLN A CA 1
ATOM 567 C C . GLN A 1 76 ? 6.984 2.698 2.296 1.00 98.31 76 GLN A C 1
ATOM 569 O O . GLN A 1 76 ? 7.973 2.364 1.652 1.00 98.31 76 GLN A O 1
ATOM 574 N N . LEU A 1 77 ? 5.774 2.182 2.048 1.00 98.19 77 LEU A N 1
ATOM 575 C CA . LEU A 1 77 ? 5.529 1.186 1.000 1.00 98.19 77 LEU A CA 1
ATOM 576 C C . LEU A 1 77 ? 5.903 1.709 -0.388 1.00 98.19 77 LEU A C 1
ATOM 578 O O . LEU A 1 77 ? 6.513 0.995 -1.175 1.00 98.19 77 LEU A O 1
ATOM 582 N N . ARG A 1 78 ? 5.536 2.954 -0.707 1.00 97.94 78 ARG A N 1
ATOM 583 C CA . ARG A 1 78 ? 5.892 3.586 -1.983 1.00 97.94 78 ARG A CA 1
ATOM 584 C C . ARG A 1 78 ? 7.409 3.676 -2.142 1.00 97.94 78 ARG A C 1
ATOM 586 O O . ARG A 1 78 ? 7.903 3.345 -3.212 1.00 97.94 78 ARG A O 1
ATOM 593 N N . ASP A 1 79 ? 8.105 4.146 -1.114 1.00 97.31 79 ASP A N 1
ATOM 594 C CA . ASP A 1 79 ? 9.549 4.370 -1.164 1.00 97.31 79 ASP A CA 1
ATOM 595 C C . ASP A 1 79 ? 10.285 3.021 -1.304 1.00 97.31 79 ASP A C 1
ATOM 597 O O . ASP A 1 79 ? 11.092 2.857 -2.213 1.00 97.31 79 ASP A O 1
ATOM 601 N N . ALA A 1 80 ? 9.878 1.995 -0.548 1.00 96.56 80 ALA A N 1
ATOM 602 C CA . ALA A 1 80 ? 10.417 0.638 -0.682 1.00 96.56 80 ALA A CA 1
ATOM 603 C C . ALA A 1 80 ? 10.156 -0.002 -2.063 1.00 96.56 80 ALA A C 1
ATOM 605 O O . ALA A 1 80 ? 11.001 -0.726 -2.591 1.00 96.56 80 ALA A O 1
ATOM 606 N N . LEU A 1 81 ? 8.995 0.254 -2.680 1.00 95.50 81 LEU A N 1
ATOM 607 C CA . LEU A 1 81 ? 8.711 -0.216 -4.042 1.00 95.50 81 LEU A CA 1
ATOM 608 C C . LEU A 1 81 ? 9.547 0.525 -5.091 1.00 95.50 81 LEU A C 1
ATOM 610 O O . LEU A 1 81 ? 9.974 -0.098 -6.062 1.00 95.50 81 LEU A O 1
ATOM 614 N N . ALA A 1 82 ? 9.793 1.822 -4.897 1.00 94.25 82 ALA A N 1
ATOM 615 C CA . ALA A 1 82 ? 10.627 2.628 -5.785 1.00 94.25 82 ALA A CA 1
ATOM 616 C C . ALA A 1 82 ? 12.104 2.199 -5.756 1.00 94.25 82 ALA A C 1
ATOM 618 O O . ALA A 1 82 ? 12.769 2.257 -6.786 1.00 94.25 82 ALA A O 1
ATOM 619 N N . ASP A 1 83 ? 12.585 1.685 -4.622 1.00 94.75 83 ASP A N 1
ATOM 620 C CA . ASP A 1 83 ? 13.946 1.149 -4.469 1.00 94.75 83 ASP A CA 1
ATOM 621 C C . ASP A 1 83 ? 14.147 -0.230 -5.141 1.00 94.75 83 ASP A C 1
ATOM 623 O O . ASP A 1 83 ? 15.245 -0.797 -5.128 1.00 94.75 83 ASP A O 1
ATOM 627 N N . SER A 1 84 ? 13.101 -0.797 -5.754 1.00 89.75 84 SER A N 1
ATOM 628 C CA . SER A 1 84 ? 13.204 -2.035 -6.533 1.00 89.75 84 SER A CA 1
ATOM 629 C C . SER A 1 84 ? 14.060 -1.856 -7.794 1.00 89.75 84 SER A C 1
ATOM 631 O O . SER A 1 84 ? 14.196 -0.767 -8.344 1.00 89.75 84 SER A O 1
ATOM 633 N N . GLN A 1 85 ? 14.599 -2.959 -8.325 1.00 90.50 85 GLN A N 1
ATOM 634 C CA . GLN A 1 85 ? 15.341 -2.937 -9.594 1.00 90.50 85 GLN A CA 1
ATOM 635 C C . GLN A 1 85 ? 14.507 -2.320 -10.733 1.00 90.50 85 GLN A C 1
ATOM 637 O O . GLN A 1 85 ? 13.311 -2.585 -10.828 1.00 90.50 85 GLN A O 1
ATOM 642 N N . ALA A 1 86 ? 15.151 -1.589 -11.652 1.00 86.19 86 ALA A N 1
ATOM 643 C CA . ALA A 1 86 ? 14.499 -0.828 -12.731 1.00 86.19 86 ALA A CA 1
ATOM 644 C C . ALA A 1 86 ? 13.591 -1.652 -13.676 1.00 86.19 86 ALA A C 1
ATOM 646 O O . ALA A 1 86 ? 12.745 -1.096 -14.371 1.00 86.19 86 ALA A O 1
ATOM 647 N N . SER A 1 87 ? 13.757 -2.977 -13.726 1.00 88.31 87 SER A N 1
ATOM 648 C CA . SER A 1 87 ? 12.918 -3.897 -14.509 1.00 88.31 87 SER A CA 1
ATOM 649 C C . SER A 1 87 ? 11.940 -4.709 -13.653 1.00 88.31 87 SER A C 1
ATOM 651 O O . SER A 1 87 ? 11.334 -5.662 -14.145 1.00 88.31 87 SER A O 1
ATOM 653 N N . SER A 1 88 ? 11.814 -4.389 -12.364 1.00 93.81 88 SER A N 1
ATOM 654 C CA . SER A 1 88 ? 10.974 -5.136 -11.436 1.00 93.81 88 SER A CA 1
ATOM 655 C C . SER A 1 88 ? 9.490 -4.923 -11.752 1.00 93.81 88 SER A C 1
ATOM 657 O O . SER A 1 88 ? 9.049 -3.780 -11.908 1.00 93.81 88 SER A O 1
ATOM 659 N N . PRO A 1 89 ? 8.667 -5.988 -11.772 1.00 94.25 89 PRO A N 1
ATOM 660 C CA . PRO A 1 89 ? 7.222 -5.847 -11.925 1.00 94.25 89 PRO A CA 1
ATOM 661 C C . PRO A 1 89 ? 6.583 -5.064 -10.763 1.00 94.25 89 PRO A C 1
ATOM 663 O O . PRO A 1 89 ? 5.483 -4.533 -10.925 1.00 94.25 89 PRO A O 1
ATOM 666 N N . LEU A 1 90 ? 7.281 -4.926 -9.627 1.00 95.44 90 LEU A N 1
ATOM 667 C CA . LEU A 1 90 ? 6.860 -4.108 -8.485 1.00 95.44 90 LEU A CA 1
ATOM 668 C C . LEU A 1 90 ? 6.716 -2.621 -8.832 1.00 95.44 90 LEU A C 1
ATOM 670 O O . LEU A 1 90 ? 5.842 -1.959 -8.278 1.00 95.44 90 LEU A O 1
ATOM 674 N N . LEU A 1 91 ? 7.470 -2.112 -9.815 1.00 95.44 91 LEU A N 1
ATOM 675 C CA . LEU A 1 91 ? 7.377 -0.714 -10.263 1.00 95.44 91 LEU A CA 1
ATOM 676 C C . LEU A 1 91 ? 6.019 -0.377 -10.898 1.00 95.44 91 LEU A C 1
ATOM 678 O O . LEU A 1 91 ? 5.687 0.788 -11.113 1.00 95.44 91 LEU A O 1
ATOM 682 N N . HIS A 1 92 ? 5.215 -1.393 -11.211 1.00 96.50 92 HIS A N 1
ATOM 683 C CA . HIS A 1 92 ? 3.861 -1.238 -11.729 1.00 96.50 92 HIS A CA 1
ATOM 684 C C . HIS A 1 92 ? 2.786 -1.265 -10.639 1.00 96.50 92 HIS A C 1
ATOM 686 O O . HIS A 1 92 ? 1.610 -1.073 -10.955 1.00 96.50 92 HIS A O 1
ATOM 692 N N . VAL A 1 93 ? 3.131 -1.533 -9.381 1.00 98.00 93 VAL A N 1
ATOM 693 C CA . VAL A 1 93 ? 2.166 -1.627 -8.284 1.00 98.00 93 VAL A CA 1
ATOM 694 C C . VAL A 1 93 ? 2.154 -0.330 -7.495 1.00 98.00 93 VAL A C 1
ATOM 696 O O . VAL A 1 93 ? 3.196 0.199 -7.126 1.00 98.00 93 VAL A O 1
ATOM 699 N N . ARG A 1 94 ? 0.952 0.186 -7.221 1.00 98.12 94 ARG A N 1
ATOM 700 C CA . ARG A 1 94 ? 0.769 1.392 -6.412 1.00 98.12 94 ARG A CA 1
ATOM 701 C C . ARG A 1 94 ? 0.060 1.069 -5.103 1.00 98.12 94 ARG A C 1
ATOM 703 O O . ARG A 1 94 ? -1.088 0.618 -5.172 1.00 98.12 94 ARG A O 1
ATOM 710 N N . PRO A 1 95 ? 0.650 1.404 -3.945 1.00 98.31 95 PRO A N 1
ATOM 711 C CA . PRO A 1 95 ? -0.090 1.529 -2.705 1.00 98.31 95 PRO A CA 1
ATOM 712 C C . PRO A 1 95 ? -0.889 2.843 -2.717 1.00 98.31 95 PRO A C 1
ATOM 714 O O . PRO A 1 95 ? -0.362 3.929 -2.996 1.00 98.31 95 PRO A O 1
ATOM 717 N N . TRP A 1 96 ? -2.183 2.768 -2.427 1.00 98.06 96 TRP A N 1
ATOM 718 C CA . TRP A 1 96 ? -3.073 3.923 -2.318 1.00 98.06 96 TRP A CA 1
ATOM 719 C C . TRP A 1 96 ? -4.087 3.718 -1.196 1.00 98.06 96 TRP A C 1
ATOM 721 O O . TRP A 1 96 ? -4.387 2.589 -0.830 1.00 98.06 96 TRP A O 1
ATOM 731 N N . ILE A 1 97 ? -4.598 4.810 -0.629 1.00 98.12 97 ILE A N 1
ATOM 732 C CA . ILE A 1 97 ? -5.583 4.730 0.453 1.00 98.12 97 ILE A CA 1
ATOM 733 C C . ILE A 1 97 ? -6.978 4.772 -0.143 1.00 98.12 97 ILE A C 1
ATOM 735 O O . ILE A 1 97 ? -7.352 5.735 -0.820 1.00 98.12 97 ILE A O 1
ATOM 739 N N . TRP A 1 98 ? -7.740 3.730 0.143 1.00 98.06 98 TRP A N 1
ATOM 740 C CA . TRP A 1 98 ? -9.172 3.721 -0.058 1.00 98.06 98 TRP A CA 1
ATOM 741 C C . TRP A 1 98 ? -9.872 4.344 1.147 1.00 98.06 98 TRP A C 1
ATOM 743 O O . TRP A 1 98 ? -9.447 4.165 2.284 1.00 98.06 98 TRP A O 1
ATOM 753 N N . THR A 1 99 ? -10.960 5.064 0.885 1.00 96.69 99 THR A N 1
ATOM 754 C CA . THR A 1 99 ? -11.903 5.552 1.898 1.00 96.69 99 THR A CA 1
ATOM 755 C C . THR A 1 99 ? -13.324 5.406 1.366 1.00 96.69 99 THR A C 1
ATOM 757 O O . THR A 1 99 ? -13.525 5.314 0.151 1.00 96.69 99 THR A O 1
ATOM 760 N N . HIS A 1 100 ? -14.334 5.532 2.226 1.00 93.19 100 HIS A N 1
ATOM 761 C CA . HIS A 1 100 ? -15.734 5.578 1.778 1.00 93.19 100 HIS A CA 1
ATOM 762 C C . HIS A 1 100 ? -16.019 6.651 0.715 1.00 93.19 100 HIS A C 1
ATOM 764 O O . HIS A 1 100 ? -16.876 6.461 -0.147 1.00 93.19 100 HIS A O 1
ATOM 770 N N . LYS A 1 101 ? -15.279 7.767 0.732 1.00 93.25 101 LYS A N 1
ATOM 771 C CA . LYS A 1 101 ? -15.431 8.852 -0.251 1.00 93.25 101 LYS A CA 1
ATOM 772 C C . LYS A 1 101 ? -14.928 8.466 -1.643 1.00 93.25 101 LYS A C 1
ATOM 774 O O . LYS A 1 101 ? -15.336 9.071 -2.626 1.00 93.25 101 LYS A O 1
ATOM 779 N N . THR A 1 102 ? -14.039 7.479 -1.730 1.00 92.00 102 THR A N 1
ATOM 780 C CA . THR A 1 102 ? -13.435 7.016 -2.986 1.00 92.00 102 THR A CA 1
ATOM 781 C C . THR A 1 102 ? -14.343 6.038 -3.747 1.00 92.00 102 THR A C 1
ATOM 783 O O . THR A 1 102 ? -14.051 5.707 -4.893 1.00 92.00 102 THR A O 1
ATOM 786 N N . GLY A 1 103 ? -15.458 5.610 -3.139 1.00 89.25 103 GLY A N 1
ATOM 787 C CA . GLY A 1 103 ? -16.425 4.671 -3.715 1.00 89.25 103 GLY A CA 1
ATOM 788 C C . GLY A 1 103 ? -16.006 3.201 -3.592 1.00 89.25 103 GLY A C 1
ATOM 789 O O . GLY A 1 103 ? -14.867 2.885 -3.263 1.00 89.25 103 GLY A O 1
ATOM 790 N N . GLY A 1 104 ? -16.930 2.2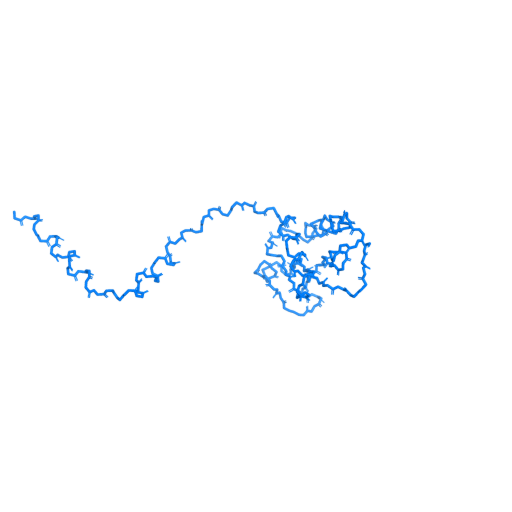74 -3.854 1.00 93.31 104 GLY A N 1
ATOM 791 C CA . GLY A 1 104 ? -16.716 0.833 -3.647 1.00 93.31 104 GLY A CA 1
ATOM 792 C C . GLY A 1 104 ? -16.946 0.380 -2.198 1.00 93.31 104 GLY A C 1
ATOM 793 O O . GLY A 1 104 ? -17.488 1.124 -1.383 1.00 93.31 104 GLY A O 1
ATOM 794 N N . ARG A 1 105 ? -16.576 -0.868 -1.889 1.00 96.94 105 ARG A N 1
ATOM 795 C CA . ARG A 1 105 ? -16.710 -1.487 -0.556 1.00 96.94 105 ARG A CA 1
ATOM 796 C C . ARG A 1 105 ? -15.332 -1.771 0.036 1.00 96.94 105 ARG A C 1
ATOM 798 O O . ARG A 1 105 ? -14.441 -2.040 -0.772 1.00 96.94 105 ARG A O 1
ATOM 805 N N . PRO A 1 106 ? -15.161 -1.731 1.369 1.00 97.19 106 PRO A N 1
ATOM 806 C CA . PRO A 1 106 ? -13.915 -2.151 2.012 1.00 97.19 106 PRO A CA 1
ATOM 807 C C . PRO A 1 106 ? -13.582 -3.601 1.635 1.00 97.19 106 PRO A C 1
ATOM 809 O O . PRO A 1 106 ? -14.487 -4.395 1.3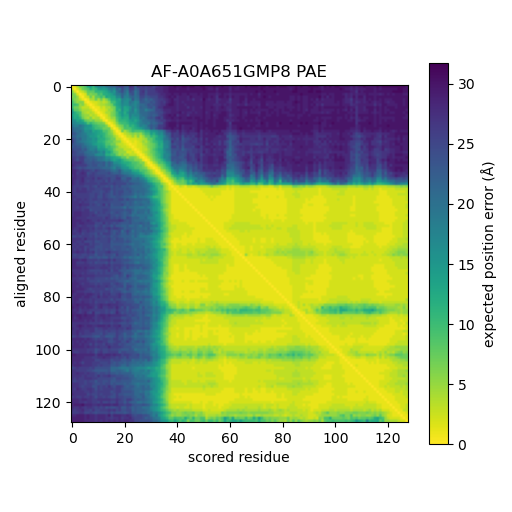59 1.00 97.19 106 PRO A O 1
ATOM 812 N N . MET A 1 107 ? -12.291 -3.919 1.568 1.00 97.81 107 MET A N 1
ATOM 813 C CA . MET A 1 107 ? -11.788 -5.264 1.267 1.00 97.81 107 MET A CA 1
ATOM 814 C C . MET A 1 107 ? -11.263 -5.975 2.517 1.00 97.81 107 MET A C 1
ATOM 816 O O . MET A 1 107 ? -11.077 -7.189 2.470 1.00 97.81 107 MET A O 1
ATOM 820 N N . THR A 1 108 ? -11.035 -5.237 3.604 1.00 97.12 108 THR A N 1
ATOM 821 C CA . THR A 1 108 ? -10.565 -5.765 4.888 1.00 97.12 108 THR A CA 1
ATOM 822 C C . THR A 1 108 ? -11.548 -5.451 6.007 1.00 97.12 108 THR A C 1
ATOM 824 O O . THR A 1 108 ? -12.428 -4.591 5.868 1.00 97.12 108 THR A O 1
ATOM 827 N N . SER A 1 109 ? -11.407 -6.157 7.128 1.00 96.62 109 SER A N 1
ATOM 828 C CA . SER A 1 109 ? -12.226 -5.898 8.317 1.00 96.62 109 SER A CA 1
ATOM 829 C C . SER A 1 109 ? -11.851 -4.544 8.921 1.00 96.62 109 SER A C 1
ATOM 831 O O . SER A 1 109 ? -12.732 -3.724 9.173 1.00 96.62 109 SER A O 1
ATOM 833 N N . ALA A 1 110 ? -10.551 -4.239 9.011 1.00 93.88 110 ALA A N 1
ATOM 834 C CA . ALA A 1 110 ? -10.057 -2.936 9.444 1.00 93.88 110 ALA A CA 1
ATOM 835 C C . ALA A 1 110 ? -10.587 -1.792 8.571 1.00 93.88 110 ALA A C 1
ATOM 837 O O . ALA A 1 110 ? -10.965 -0.744 9.092 1.00 93.88 110 ALA A O 1
ATOM 838 N N . GLY A 1 111 ? -10.671 -1.979 7.251 1.00 95.44 111 GLY A N 1
ATOM 839 C CA . GLY A 1 111 ? -11.236 -0.979 6.347 1.00 95.44 111 GLY A CA 1
ATOM 840 C C . GLY A 1 111 ? -12.729 -0.753 6.558 1.00 95.44 111 GLY A C 1
ATOM 841 O O . GLY A 1 111 ? -13.205 0.374 6.413 1.00 95.44 111 GLY A O 1
ATOM 842 N N . ALA A 1 112 ? -13.473 -1.798 6.927 1.00 96.12 112 ALA A N 1
ATOM 843 C CA . ALA A 1 112 ? -14.884 -1.687 7.281 1.00 96.12 112 ALA A CA 1
ATOM 844 C C . ALA A 1 112 ? -15.100 -0.976 8.626 1.00 96.12 112 ALA A C 1
ATOM 846 O O . ALA A 1 112 ? -16.051 -0.208 8.754 1.00 96.12 112 ALA A O 1
ATOM 847 N N . GLU A 1 113 ? -14.218 -1.204 9.598 1.00 94.81 113 GLU A N 1
ATOM 848 C CA . GLU A 1 113 ? -14.301 -0.618 10.940 1.00 94.81 113 GLU A CA 1
ATOM 849 C C . GLU A 1 113 ? -13.827 0.840 10.980 1.00 94.81 113 GLU A C 1
ATOM 851 O O . GLU A 1 113 ? -14.486 1.701 11.562 1.00 94.81 113 GLU A O 1
ATOM 856 N N . THR A 1 114 ? -12.693 1.135 10.345 1.00 94.12 114 THR A N 1
ATOM 857 C CA . THR A 1 114 ? -12.045 2.459 10.394 1.00 94.12 114 THR A CA 1
ATOM 858 C C . THR A 1 114 ? -12.478 3.382 9.254 1.00 94.12 114 THR A C 1
ATOM 860 O O . THR A 1 114 ? -12.270 4.596 9.305 1.00 94.12 114 THR A O 1
ATOM 863 N N . GLY A 1 115 ? -13.074 2.820 8.200 1.00 96.06 115 GLY A N 1
ATOM 864 C CA . GLY A 1 115 ? -13.479 3.538 6.997 1.00 96.06 115 GLY A CA 1
ATOM 865 C C . GLY A 1 115 ? -12.334 3.930 6.060 1.00 96.06 115 GLY A C 1
ATOM 866 O O . GLY A 1 115 ? -12.553 4.719 5.128 1.00 96.06 115 GLY A O 1
ATOM 867 N N . ALA A 1 116 ? -11.130 3.392 6.285 1.00 96.94 116 ALA A N 1
ATOM 868 C CA . ALA A 1 116 ? -9.968 3.566 5.425 1.00 96.94 116 ALA A CA 1
ATOM 869 C C . ALA A 1 116 ? -9.073 2.313 5.407 1.00 96.94 116 ALA A C 1
ATOM 871 O O . ALA A 1 116 ? -8.930 1.628 6.408 1.00 96.94 116 ALA A O 1
ATOM 872 N N . GLU A 1 117 ? -8.436 2.017 4.274 1.00 97.69 117 GLU A N 1
ATOM 873 C CA . GLU A 1 117 ? -7.482 0.898 4.158 1.00 97.69 117 GLU A CA 1
ATOM 874 C C . GLU A 1 117 ? -6.438 1.182 3.066 1.00 97.69 117 GLU A C 1
ATOM 876 O O . GLU A 1 117 ? -6.695 1.944 2.126 1.00 97.69 117 GLU A O 1
ATOM 881 N N . ILE A 1 118 ? -5.259 0.556 3.156 1.00 98.44 118 ILE A N 1
ATOM 882 C CA . ILE A 1 118 ? -4.271 0.582 2.067 1.00 98.44 118 ILE A CA 1
ATOM 883 C C . ILE A 1 118 ? -4.613 -0.507 1.056 1.00 98.44 118 ILE A C 1
ATOM 885 O O . ILE A 1 118 ? -4.772 -1.675 1.404 1.00 98.44 118 ILE A O 1
ATOM 889 N N . ARG A 1 119 ? -4.668 -0.118 -0.217 1.00 98.44 119 ARG A N 1
ATOM 890 C CA . ARG A 1 119 ? -4.867 -0.998 -1.363 1.00 98.44 119 ARG A CA 1
ATOM 891 C C . ARG A 1 119 ? -3.675 -0.997 -2.294 1.00 98.44 119 ARG A C 1
ATOM 893 O O . ARG A 1 119 ? -3.012 0.021 -2.476 1.00 98.44 119 ARG A O 1
ATOM 900 N N . PHE A 1 120 ? -3.489 -2.126 -2.958 1.00 98.50 120 PHE A N 1
ATOM 901 C CA . PHE A 1 120 ? -2.491 -2.340 -3.990 1.00 98.50 120 PHE A CA 1
ATOM 902 C C . PHE A 1 120 ? -3.204 -2.593 -5.305 1.00 98.50 120 PHE A C 1
ATOM 904 O O . PHE A 1 120 ? -4.000 -3.522 -5.422 1.00 98.50 120 PHE A O 1
ATOM 911 N N . SER A 1 121 ? -2.908 -1.768 -6.303 1.00 97.75 121 SER A N 1
ATOM 912 C CA . SER A 1 121 ? -3.421 -1.944 -7.661 1.00 97.75 121 SER A CA 1
ATOM 913 C C . SER A 1 121 ? -2.264 -1.906 -8.646 1.00 97.75 121 SER A C 1
ATOM 915 O O . SER A 1 121 ? -1.340 -1.102 -8.499 1.00 97.75 121 SER A O 1
ATOM 917 N N . ARG A 1 122 ? -2.326 -2.755 -9.673 1.00 97.00 122 ARG A N 1
ATOM 918 C CA . ARG A 1 122 ? -1.331 -2.797 -10.745 1.00 97.00 122 ARG A CA 1
ATOM 919 C C . ARG A 1 122 ? -1.714 -1.859 -11.891 1.00 97.00 122 ARG A C 1
ATOM 921 O O . ARG A 1 122 ? -2.850 -1.860 -12.359 1.00 97.00 122 ARG A O 1
ATOM 928 N N . TYR A 1 123 ? -0.741 -1.115 -12.402 1.00 95.62 123 TYR A N 1
ATOM 929 C CA . TYR A 1 123 ? -0.877 -0.165 -13.502 1.00 95.62 123 TYR A CA 1
ATOM 930 C C . TYR A 1 123 ? -0.129 -0.651 -14.748 1.00 95.62 123 TYR A C 1
ATOM 932 O O . TYR A 1 123 ? 0.787 -1.472 -14.690 1.00 95.62 123 TYR A O 1
ATOM 940 N N . ARG A 1 124 ? -0.540 -0.167 -15.927 1.00 93.31 124 ARG A N 1
ATOM 941 C CA . ARG A 1 124 ? 0.117 -0.533 -17.196 1.00 93.31 124 ARG A CA 1
ATOM 942 C C . ARG A 1 124 ? 1.500 0.099 -17.340 1.00 93.31 124 ARG A C 1
ATOM 944 O O . ARG A 1 124 ? 2.404 -0.548 -17.850 1.00 93.31 124 ARG A O 1
ATOM 951 N N . LYS A 1 125 ? 1.650 1.346 -16.900 1.00 92.19 125 LYS A N 1
ATOM 952 C CA . LYS A 1 125 ? 2.922 2.074 -16.910 1.00 92.19 125 LYS A CA 1
ATOM 953 C C . LYS A 1 125 ? 3.657 1.837 -15.593 1.00 92.19 125 LYS A C 1
ATOM 955 O O . LYS A 1 125 ? 2.990 1.674 -14.572 1.00 92.19 125 LYS A O 1
ATOM 960 N N . ALA A 1 126 ? 4.987 1.815 -15.645 1.00 88.50 126 ALA A N 1
ATOM 9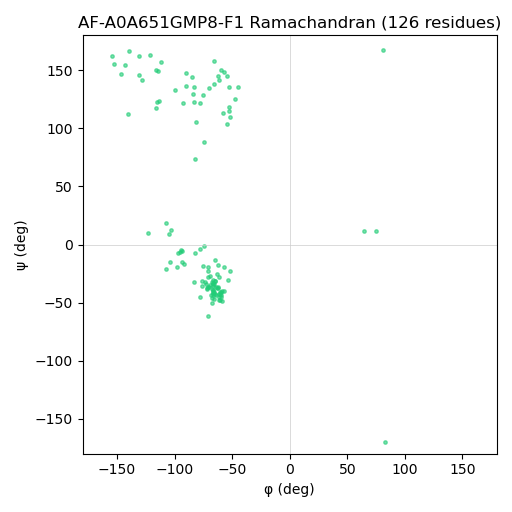61 C CA . ALA A 1 126 ? 5.802 1.916 -14.442 1.00 88.50 126 ALA A CA 1
ATOM 962 C C . ALA A 1 126 ? 5.537 3.274 -13.771 1.00 88.50 126 ALA A C 1
ATOM 964 O O . ALA A 1 126 ? 5.231 4.259 -14.452 1.00 88.50 126 ALA A O 1
ATOM 965 N N . LEU A 1 127 ? 5.558 3.286 -12.443 1.00 87.94 127 LEU A N 1
ATOM 966 C CA . LEU A 1 127 ? 5.172 4.422 -11.606 1.00 87.94 127 LEU A CA 1
ATOM 967 C C . LEU A 1 127 ? 6.365 5.115 -10.947 1.00 87.94 127 LEU A C 1
ATOM 969 O O . LEU A 1 127 ? 6.221 6.271 -10.544 1.00 87.94 127 LEU A O 1
ATOM 973 N N . TYR A 1 128 ? 7.484 4.401 -10.831 1.00 83.94 128 TYR A N 1
ATOM 974 C CA . TYR A 1 128 ? 8.735 4.829 -10.215 1.00 83.94 128 TYR A CA 1
ATOM 975 C C . TYR A 1 128 ? 9.868 4.652 -11.222 1.00 83.94 128 TYR A C 1
ATOM 977 O O . TYR A 1 128 ? 9.774 3.691 -12.027 1.00 83.94 128 TYR A O 1
#